Protein AF-A0AAV9M811-F1 (afdb_monomer)

Structure (mmCIF, N/CA/C/O backbone):
data_AF-A0AAV9M811-F1
#
_entry.id   AF-A0AAV9M811-F1
#
loop_
_atom_site.group_PDB
_atom_site.id
_atom_site.type_symbol
_atom_site.label_atom_id
_atom_site.label_alt_id
_atom_site.label_comp_id
_atom_site.label_asym_id
_atom_site.label_entity_id
_atom_site.label_seq_id
_atom_site.pdbx_PDB_ins_code
_atom_site.Cartn_x
_atom_site.Cartn_y
_atom_site.Cartn_z
_atom_site.occupancy
_atom_site.B_iso_or_equiv
_atom_site.auth_seq_id
_atom_site.auth_comp_id
_atom_site.auth_asym_id
_atom_site.auth_atom_id
_atom_site.pdbx_PDB_model_num
ATOM 1 N N . MET A 1 1 ? -7.067 3.625 1.056 1.00 72.12 1 MET A N 1
ATOM 2 C CA . MET A 1 1 ? -6.968 2.181 0.740 1.00 72.12 1 MET A CA 1
ATOM 3 C C . MET A 1 1 ? -5.687 1.776 0.012 1.00 72.12 1 MET A C 1
ATOM 5 O O . MET A 1 1 ? -5.238 0.669 0.258 1.00 72.12 1 MET A O 1
ATOM 9 N N . GLY A 1 2 ? -5.067 2.619 -0.830 1.00 76.06 2 GLY A N 1
ATOM 10 C CA . GLY A 1 2 ? -3.851 2.236 -1.576 1.00 76.06 2 GLY A CA 1
ATOM 11 C C . GLY A 1 2 ? -2.685 1.717 -0.716 1.00 76.06 2 GLY A C 1
ATOM 12 O O . GLY A 1 2 ? -2.096 0.701 -1.060 1.00 76.06 2 GLY A O 1
ATOM 13 N N . TYR A 1 3 ? -2.417 2.335 0.442 1.00 76.25 3 TYR A N 1
ATOM 14 C CA . TYR A 1 3 ? -1.358 1.898 1.370 1.00 76.25 3 TYR A CA 1
ATOM 15 C C . TYR A 1 3 ? -1.579 0.500 1.971 1.00 76.25 3 TYR A C 1
ATOM 17 O O . TYR A 1 3 ? -0.617 -0.205 2.241 1.00 76.25 3 TYR A O 1
ATOM 25 N N . LEU A 1 4 ? -2.832 0.046 2.110 1.00 79.31 4 LEU A N 1
ATOM 26 C CA . LEU A 1 4 ? -3.136 -1.299 2.627 1.00 79.31 4 LEU A CA 1
ATOM 27 C C . LEU A 1 4 ? -2.680 -2.415 1.685 1.00 79.31 4 LEU A C 1
ATOM 29 O O . LEU A 1 4 ? -2.581 -3.571 2.083 1.00 79.31 4 LEU A O 1
ATOM 33 N N . GLN A 1 5 ? -2.432 -2.074 0.423 1.00 78.06 5 GLN A N 1
ATOM 34 C CA . GLN A 1 5 ? -2.045 -3.029 -0.607 1.00 78.06 5 GLN A CA 1
ATOM 35 C C . GLN A 1 5 ? -0.535 -3.258 -0.636 1.00 78.06 5 GLN A C 1
ATOM 37 O O . GLN A 1 5 ? -0.067 -4.141 -1.348 1.00 78.06 5 GLN A O 1
ATOM 42 N N . TYR A 1 6 ? 0.236 -2.493 0.140 1.00 78.25 6 TYR A N 1
ATOM 43 C CA . TYR A 1 6 ? 1.694 -2.524 0.096 1.00 78.25 6 TYR A CA 1
ATOM 44 C C . TYR A 1 6 ? 2.242 -3.867 0.561 1.00 78.25 6 TYR A C 1
ATOM 46 O O . TYR A 1 6 ? 3.097 -4.430 -0.117 1.00 78.25 6 TYR A O 1
ATOM 54 N N . ASP A 1 7 ? 1.693 -4.434 1.637 1.00 78.00 7 ASP A N 1
ATOM 55 C CA . ASP A 1 7 ? 2.081 -5.767 2.105 1.00 78.00 7 ASP A CA 1
ATOM 56 C C . ASP A 1 7 ? 1.848 -6.843 1.044 1.00 78.00 7 ASP A C 1
ATOM 58 O O . ASP A 1 7 ? 2.712 -7.688 0.813 1.00 78.00 7 ASP A O 1
ATOM 62 N N . GLU A 1 8 ? 0.709 -6.800 0.351 1.00 80.06 8 GLU A N 1
ATOM 63 C CA . GLU A 1 8 ? 0.392 -7.786 -0.682 1.00 80.06 8 GLU A CA 1
ATOM 64 C C . GLU A 1 8 ? 1.284 -7.616 -1.920 1.00 80.06 8 GLU A C 1
ATOM 66 O O . GLU A 1 8 ? 1.787 -8.602 -2.463 1.00 80.06 8 GLU A O 1
ATOM 71 N N . LEU A 1 9 ? 1.541 -6.377 -2.343 1.00 80.56 9 LEU A N 1
ATOM 72 C CA . LEU A 1 9 ? 2.446 -6.070 -3.453 1.00 80.56 9 LEU A CA 1
ATOM 73 C C . LEU A 1 9 ? 3.896 -6.458 -3.134 1.00 80.56 9 LEU A C 1
ATOM 75 O O . LEU A 1 9 ? 4.591 -7.002 -3.998 1.00 80.56 9 LEU A O 1
ATOM 79 N N . ARG A 1 10 ? 4.337 -6.239 -1.891 1.00 78.25 10 ARG A N 1
ATOM 80 C CA . ARG A 1 10 ? 5.658 -6.634 -1.389 1.00 78.25 10 ARG A CA 1
ATOM 81 C C . ARG A 1 10 ? 5.776 -8.151 -1.292 1.00 78.25 10 ARG A C 1
ATOM 83 O O . ARG A 1 10 ? 6.769 -8.715 -1.742 1.00 78.25 10 ARG A O 1
ATOM 90 N N . ARG A 1 11 ? 4.744 -8.835 -0.787 1.00 80.19 11 ARG A N 1
ATOM 91 C CA . ARG A 1 11 ? 4.679 -10.306 -0.720 1.00 80.19 11 ARG A CA 1
ATOM 92 C C . ARG A 1 11 ? 4.762 -10.948 -2.104 1.00 80.19 11 ARG A C 1
ATOM 94 O O . ARG A 1 11 ? 5.371 -12.002 -2.252 1.00 80.19 11 ARG A O 1
ATOM 101 N N . ARG A 1 12 ? 4.176 -10.308 -3.118 1.00 79.12 12 ARG A N 1
ATOM 102 C CA . ARG A 1 12 ? 4.265 -10.737 -4.524 1.00 79.12 12 ARG A CA 1
ATOM 103 C C . ARG A 1 12 ? 5.593 -10.370 -5.195 1.00 79.12 12 ARG A C 1
ATOM 105 O O . ARG A 1 12 ? 5.813 -10.783 -6.329 1.00 79.12 12 ARG A O 1
ATOM 112 N N . GLY A 1 13 ? 6.461 -9.608 -4.527 1.00 78.06 13 GLY A N 1
ATOM 113 C CA . GLY A 1 13 ? 7.738 -9.150 -5.075 1.00 78.06 13 GLY A CA 1
ATOM 114 C C . GLY A 1 13 ? 7.592 -8.137 -6.212 1.00 78.06 13 GLY A C 1
ATOM 115 O O . GLY A 1 13 ? 8.483 -8.036 -7.050 1.00 78.06 13 GLY A O 1
ATOM 116 N N . ILE A 1 14 ? 6.458 -7.432 -6.272 1.00 78.38 14 ILE A N 1
ATOM 117 C CA . ILE A 1 14 ? 6.192 -6.406 -7.289 1.00 78.38 14 ILE A CA 1
ATOM 118 C C . ILE A 1 14 ? 6.856 -5.085 -6.896 1.00 78.38 14 ILE A C 1
ATOM 120 O O . ILE A 1 14 ? 7.396 -4.391 -7.752 1.00 78.38 14 ILE A O 1
ATOM 124 N N . ILE A 1 15 ? 6.809 -4.757 -5.601 1.00 75.50 15 ILE A N 1
ATOM 125 C CA . ILE A 1 15 ? 7.476 -3.591 -5.018 1.00 75.50 15 ILE A CA 1
ATOM 126 C C . ILE A 1 15 ? 8.579 -4.047 -4.052 1.00 75.50 15 ILE A C 1
ATOM 128 O O . ILE A 1 15 ? 8.431 -5.103 -3.421 1.00 75.50 15 ILE A O 1
ATOM 132 N N . PRO A 1 16 ? 9.644 -3.250 -3.873 1.00 74.44 16 PRO A N 1
ATOM 133 C CA . PRO A 1 16 ? 9.988 -2.048 -4.647 1.00 74.44 16 PRO A CA 1
ATOM 134 C C . PRO A 1 16 ? 10.357 -2.402 -6.098 1.00 74.44 16 PRO A C 1
ATOM 136 O O . PRO A 1 16 ? 10.784 -3.526 -6.376 1.00 74.44 16 PRO A O 1
ATOM 139 N N . PHE A 1 17 ? 10.184 -1.462 -7.031 1.00 74.38 17 PHE A N 1
ATOM 140 C CA . PHE A 1 17 ? 10.637 -1.677 -8.407 1.00 74.38 17 PHE A CA 1
ATOM 141 C C . PHE A 1 17 ? 12.166 -1.814 -8.439 1.00 74.38 17 PHE A C 1
ATOM 143 O O . PHE A 1 17 ? 12.871 -1.115 -7.716 1.00 74.38 17 PHE A O 1
ATOM 150 N N . LYS A 1 18 ? 12.675 -2.748 -9.252 1.00 68.69 18 LYS A N 1
ATOM 151 C CA . LYS A 1 18 ? 14.112 -3.062 -9.295 1.00 68.69 18 LYS A CA 1
ATOM 152 C C . LYS A 1 18 ? 14.963 -1.952 -9.912 1.00 68.69 18 LYS A C 1
ATOM 154 O O . LYS A 1 18 ? 16.074 -1.737 -9.446 1.00 68.69 18 LYS A O 1
ATOM 159 N N . ASP A 1 19 ? 14.444 -1.274 -10.933 1.00 70.31 19 ASP A N 1
ATOM 160 C CA . ASP A 1 19 ? 15.197 -0.342 -11.773 1.00 70.31 19 ASP A CA 1
ATOM 161 C C . ASP A 1 19 ? 14.270 0.762 -12.291 1.00 70.31 19 ASP A C 1
ATOM 163 O O . ASP A 1 19 ? 13.099 0.487 -12.556 1.00 70.31 19 ASP A O 1
ATOM 167 N N . ASP A 1 20 ? 14.793 1.969 -12.539 1.00 74.06 20 ASP A N 1
ATOM 168 C CA . ASP A 1 20 ? 14.041 3.122 -13.077 1.00 74.06 20 ASP A CA 1
ATOM 169 C C . ASP A 1 20 ? 13.369 2.864 -14.442 1.00 74.06 20 ASP A C 1
ATOM 171 O O . ASP A 1 20 ? 12.515 3.634 -14.883 1.00 74.06 20 ASP A O 1
ATOM 175 N N . SER A 1 21 ? 13.682 1.740 -15.094 1.00 71.81 21 SER A N 1
ATOM 176 C CA . SER A 1 21 ? 13.031 1.270 -16.321 1.00 71.81 21 SER A CA 1
ATOM 177 C C . SER A 1 21 ? 11.506 1.165 -16.206 1.00 71.81 21 SER A C 1
ATOM 179 O O . SER A 1 21 ? 10.823 1.219 -17.226 1.00 71.81 21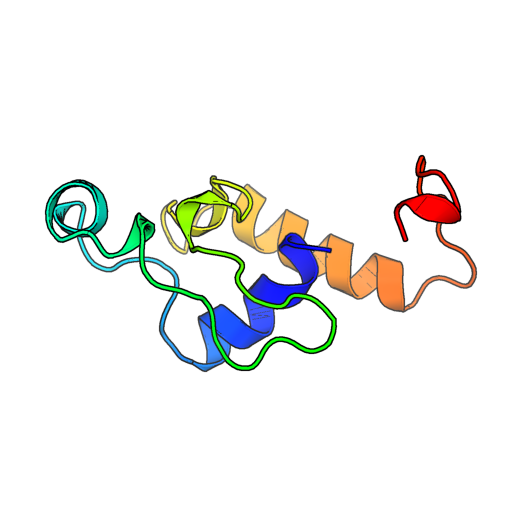 SER A O 1
ATOM 181 N N . PHE A 1 22 ? 10.939 1.073 -14.993 1.00 72.62 22 PHE A N 1
ATOM 182 C CA . PHE A 1 22 ? 9.482 1.091 -14.797 1.00 72.62 22 PHE A CA 1
ATOM 183 C C . PHE A 1 22 ? 8.813 2.371 -15.331 1.00 72.62 22 PHE A C 1
ATOM 185 O O . PHE A 1 22 ? 7.621 2.328 -15.653 1.00 72.62 22 PHE A O 1
ATOM 192 N N . MET A 1 23 ? 9.555 3.485 -15.430 1.00 73.50 23 MET A N 1
ATOM 193 C CA . MET A 1 23 ? 9.058 4.750 -15.982 1.00 73.50 23 MET A CA 1
ATOM 194 C C . MET A 1 23 ? 8.840 4.687 -17.498 1.00 73.50 23 MET A C 1
ATOM 196 O O . MET A 1 23 ? 7.957 5.370 -18.012 1.00 73.50 23 MET A O 1
ATOM 200 N N . GLU A 1 24 ? 9.613 3.860 -18.205 1.00 77.75 24 GLU A N 1
ATOM 201 C CA . GLU A 1 24 ? 9.626 3.802 -19.673 1.00 77.75 24 GLU A CA 1
ATOM 202 C C . GLU A 1 24 ? 8.994 2.514 -20.230 1.00 77.75 24 GLU A C 1
ATOM 204 O O . GLU A 1 24 ? 8.413 2.531 -21.312 1.00 77.75 24 GLU A O 1
ATOM 209 N N . ASP A 1 25 ? 9.022 1.410 -19.476 1.00 79.69 25 ASP A N 1
ATOM 210 C CA . ASP A 1 25 ? 8.528 0.085 -19.897 1.00 79.69 25 ASP A CA 1
ATOM 211 C C . ASP A 1 25 ? 6.994 -0.072 -19.781 1.00 79.69 25 ASP A C 1
ATOM 213 O O . ASP A 1 25 ? 6.432 -1.156 -19.933 1.00 79.69 25 ASP A O 1
ATOM 217 N N . GLY A 1 26 ? 6.271 1.002 -19.444 1.00 80.31 26 GLY A N 1
ATOM 218 C CA . GLY A 1 26 ? 4.811 0.968 -19.285 1.00 80.31 26 GLY A CA 1
ATOM 219 C C . GLY A 1 26 ? 4.331 0.154 -18.076 1.00 80.31 26 GLY A C 1
ATOM 220 O O . GLY A 1 26 ? 3.134 -0.103 -17.934 1.00 80.31 26 GLY A O 1
ATOM 221 N N . THR A 1 27 ? 5.235 -0.227 -17.165 1.00 80.25 27 THR A N 1
ATOM 222 C CA . THR A 1 27 ? 4.894 -0.940 -15.922 1.00 80.25 27 THR A CA 1
ATOM 223 C C . THR A 1 27 ? 3.873 -0.158 -15.090 1.00 80.25 27 THR A C 1
ATOM 225 O O . THR A 1 27 ? 2.954 -0.749 -14.524 1.00 80.25 27 THR A O 1
ATOM 228 N N . LEU A 1 28 ? 3.960 1.175 -15.099 1.00 81.00 28 LEU A N 1
ATOM 229 C CA . LEU A 1 28 ? 3.021 2.076 -14.427 1.00 81.00 28 LEU A CA 1
ATOM 230 C C . LEU A 1 28 ? 1.582 2.018 -14.964 1.00 81.00 28 LEU A C 1
ATOM 232 O O . LEU A 1 28 ? 0.638 2.300 -14.220 1.00 81.00 28 LEU A O 1
ATOM 236 N N . ASP A 1 29 ? 1.406 1.646 -16.231 1.00 85.25 29 ASP A N 1
ATOM 237 C CA . ASP A 1 29 ? 0.103 1.528 -16.887 1.00 85.25 29 ASP A CA 1
ATOM 238 C C . ASP A 1 29 ? -0.534 0.147 -16.713 1.00 85.25 29 ASP A C 1
ATOM 240 O O . ASP A 1 29 ? -1.706 -0.038 -17.053 1.00 85.25 29 ASP A O 1
ATOM 244 N N . ARG A 1 30 ? 0.199 -0.822 -16.151 1.00 85.31 30 ARG A N 1
ATOM 245 C CA . ARG A 1 30 ? -0.326 -2.167 -15.901 1.00 85.31 30 ARG A CA 1
ATOM 246 C C . ARG A 1 30 ? -1.378 -2.127 -14.800 1.00 85.31 30 ARG A C 1
ATOM 248 O O . ARG A 1 30 ? -1.209 -1.459 -13.778 1.00 85.31 30 ARG A O 1
ATOM 255 N N . VAL A 1 31 ? -2.458 -2.872 -15.018 1.00 84.69 31 VAL A N 1
ATOM 256 C CA . VAL A 1 31 ? -3.522 -3.050 -14.029 1.00 84.69 31 VAL A CA 1
ATOM 257 C C . VAL A 1 31 ? -2.998 -3.901 -12.876 1.00 84.69 31 VAL A C 1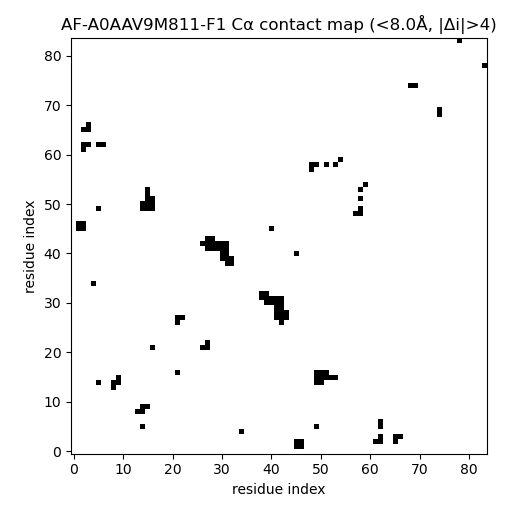
ATOM 259 O O . VAL A 1 31 ? -2.322 -4.910 -13.081 1.00 84.69 31 VAL A O 1
ATOM 262 N N . VAL A 1 32 ? -3.299 -3.471 -11.656 1.00 80.38 32 VAL A N 1
ATOM 263 C CA . VAL A 1 32 ? -2.971 -4.195 -10.434 1.00 80.38 32 VAL A CA 1
ATOM 264 C C . VAL A 1 32 ? -4.095 -5.181 -10.147 1.00 80.38 32 VAL A C 1
ATOM 266 O O . VAL A 1 32 ? -5.129 -4.834 -9.577 1.00 80.38 32 VAL A O 1
ATOM 269 N N . ASP A 1 33 ? -3.896 -6.425 -10.573 1.00 73.62 33 ASP A N 1
ATOM 270 C CA . ASP A 1 33 ? -4.882 -7.486 -10.395 1.00 73.62 33 ASP A CA 1
ATOM 271 C C . ASP A 1 33 ? -4.801 -8.141 -9.008 1.00 73.62 33 ASP A C 1
ATOM 273 O O . ASP A 1 33 ? -3.737 -8.294 -8.402 1.00 73.62 33 ASP A O 1
ATOM 277 N N . GLY A 1 34 ? -5.949 -8.593 -8.499 1.00 70.81 34 GLY A N 1
ATOM 278 C CA . GLY A 1 34 ? -6.018 -9.396 -7.274 1.00 70.81 34 GLY A CA 1
ATOM 279 C C . GLY A 1 34 ? -6.000 -8.596 -5.971 1.00 70.81 34 GLY A C 1
ATOM 280 O O . GLY A 1 34 ? -5.582 -9.145 -4.952 1.00 70.81 34 GLY A O 1
ATOM 281 N N . ILE A 1 35 ? -6.452 -7.338 -6.005 1.00 71.25 35 ILE A N 1
ATOM 282 C CA . ILE A 1 35 ? -6.741 -6.526 -4.820 1.00 71.25 35 ILE A CA 1
ATOM 283 C C . ILE A 1 35 ? -8.263 -6.490 -4.585 1.00 71.25 35 ILE A C 1
ATOM 285 O O . ILE A 1 35 ? -9.006 -5.947 -5.410 1.00 71.25 35 ILE A O 1
ATOM 289 N N . PRO A 1 36 ? -8.763 -7.048 -3.469 1.00 69.88 36 PRO A N 1
ATOM 290 C CA . PRO A 1 36 ? -10.172 -6.947 -3.107 1.00 69.88 36 PRO A CA 1
ATOM 291 C C . PRO A 1 36 ? -10.595 -5.479 -2.951 1.00 69.88 36 PRO A C 1
ATOM 293 O O . PRO A 1 36 ? -9.972 -4.721 -2.214 1.00 69.88 36 PRO A O 1
ATOM 296 N N . GLY A 1 37 ? -11.661 -5.074 -3.643 1.00 71.81 37 GLY A N 1
ATOM 297 C CA . GLY A 1 37 ? -12.235 -3.727 -3.526 1.00 71.81 37 GLY A CA 1
ATOM 298 C C . GLY A 1 37 ? -11.600 -2.645 -4.408 1.00 71.81 37 GLY A C 1
ATOM 299 O O . GLY A 1 37 ? -12.161 -1.560 -4.493 1.00 71.81 37 GLY A O 1
ATOM 300 N N . MET A 1 38 ? -10.501 -2.919 -5.122 1.00 74.38 38 MET A N 1
ATOM 301 C CA . MET A 1 38 ? -9.906 -1.969 -6.078 1.00 74.38 38 MET A CA 1
ATOM 302 C C . MET A 1 38 ? -9.781 -2.627 -7.457 1.00 74.38 38 MET A C 1
ATOM 304 O O . MET A 1 38 ? -8.813 -3.323 -7.742 1.00 74.38 38 MET A O 1
ATOM 308 N N . ARG A 1 39 ? -10.794 -2.442 -8.315 1.00 76.75 39 ARG A N 1
ATOM 309 C CA . ARG A 1 39 ? -10.805 -2.972 -9.693 1.00 76.75 39 ARG A CA 1
ATOM 310 C C . ARG A 1 39 ? -10.249 -1.936 -10.667 1.00 76.75 39 ARG A C 1
ATOM 312 O O . ARG A 1 39 ? -10.538 -0.754 -10.518 1.00 76.75 39 ARG A O 1
ATOM 319 N N . ASN A 1 40 ? -9.523 -2.394 -11.687 1.00 80.31 40 ASN A N 1
ATOM 320 C CA . ASN A 1 40 ? -8.991 -1.570 -12.783 1.00 80.31 40 ASN A CA 1
ATOM 321 C C . ASN A 1 40 ? -8.061 -0.424 -12.344 1.00 80.31 40 ASN A C 1
ATOM 323 O O . ASN A 1 40 ? -7.894 0.548 -13.080 1.00 80.31 40 ASN A O 1
ATOM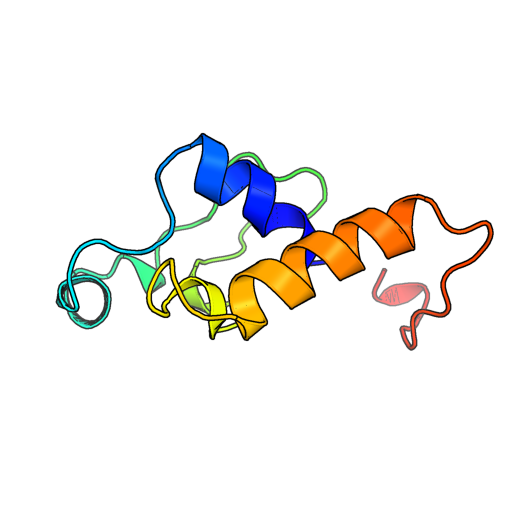 327 N N . ILE A 1 41 ? -7.454 -0.528 -11.163 1.00 84.94 41 ILE A N 1
ATOM 328 C CA . ILE A 1 41 ? -6.426 0.417 -10.724 1.00 84.94 41 ILE A CA 1
ATOM 329 C C . ILE A 1 41 ? -5.100 0.072 -11.395 1.00 84.94 41 ILE A C 1
ATOM 331 O O . ILE A 1 41 ? -4.776 -1.103 -11.548 1.00 84.94 41 ILE A O 1
ATOM 335 N N . ARG A 1 42 ? -4.328 1.075 -11.805 1.00 84.94 42 ARG A N 1
ATOM 336 C CA . ARG A 1 42 ? -2.979 0.882 -12.352 1.00 84.94 42 ARG A CA 1
ATOM 337 C C . ARG A 1 42 ? -1.934 1.214 -11.300 1.00 84.94 42 ARG A C 1
ATOM 339 O O . ARG A 1 42 ? -2.232 1.897 -10.320 1.00 84.94 42 ARG A O 1
ATOM 346 N N . PHE A 1 43 ? -0.694 0.790 -11.518 1.00 80.75 43 PHE A N 1
ATOM 347 C CA . PHE A 1 43 ? 0.401 1.112 -10.596 1.00 80.75 43 PHE A CA 1
ATOM 348 C C . PHE A 1 43 ? 0.593 2.620 -10.402 1.00 80.75 43 PHE A C 1
ATOM 350 O O . PHE A 1 43 ? 0.879 3.049 -9.290 1.00 80.75 43 PHE A O 1
ATOM 357 N N . LYS A 1 44 ? 0.348 3.445 -11.426 1.00 80.69 44 LYS A N 1
ATOM 358 C CA . LYS A 1 44 ? 0.376 4.913 -11.284 1.00 80.69 44 LYS A CA 1
ATOM 359 C C . LYS A 1 44 ? -0.765 5.519 -10.465 1.00 80.69 44 LYS A C 1
ATOM 361 O O . LYS A 1 44 ? -0.659 6.669 -10.057 1.00 80.69 44 LYS A O 1
ATOM 366 N N . ASP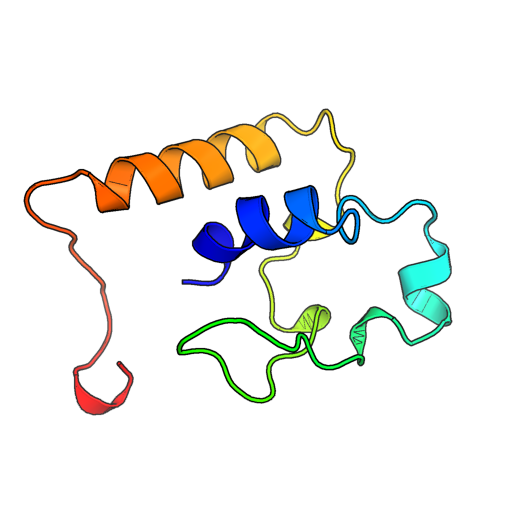 A 1 45 ? -1.858 4.782 -10.268 1.00 81.69 45 ASP A N 1
ATOM 367 C CA . ASP A 1 45 ? -2.998 5.237 -9.464 1.00 81.69 45 ASP A CA 1
ATOM 368 C C . ASP A 1 45 ? -2.783 4.915 -7.963 1.00 81.69 45 ASP A C 1
ATOM 370 O O . ASP A 1 45 ? -3.547 5.363 -7.106 1.00 81.69 45 ASP A O 1
ATOM 374 N N . LEU A 1 46 ? -1.740 4.140 -7.627 1.00 79.62 46 LEU A N 1
ATOM 375 C CA . LEU A 1 46 ? -1.306 3.881 -6.254 1.00 79.62 46 LEU A CA 1
ATOM 376 C C . LEU A 1 46 ? -0.412 5.019 -5.730 1.00 79.62 46 LEU A C 1
ATOM 378 O O . LEU A 1 46 ? 0.207 5.737 -6.516 1.00 79.62 46 LEU A O 1
ATOM 382 N N . PRO A 1 47 ? -0.319 5.206 -4.399 1.00 74.25 47 PRO A N 1
ATOM 383 C CA . PRO A 1 47 ? 0.499 6.272 -3.840 1.00 74.25 47 PRO A CA 1
ATOM 384 C C . PRO A 1 47 ? 1.972 6.099 -4.234 1.00 74.25 47 PRO A C 1
ATOM 386 O O . PRO A 1 47 ? 2.536 5.021 -4.098 1.00 74.25 47 PRO A O 1
ATOM 389 N N . ILE A 1 48 ? 2.605 7.183 -4.685 1.00 65.75 48 ILE A N 1
ATOM 390 C CA . ILE A 1 48 ? 3.913 7.199 -5.375 1.00 65.75 48 ILE A CA 1
ATOM 391 C C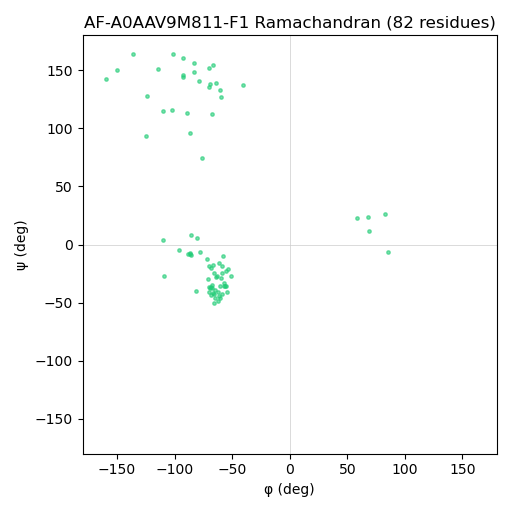 . ILE A 1 48 ? 5.039 6.519 -4.568 1.00 65.75 48 ILE A C 1
ATOM 393 O O . ILE A 1 48 ? 5.993 6.010 -5.143 1.00 65.75 48 ILE A O 1
ATOM 397 N N . PHE A 1 49 ? 4.901 6.418 -3.242 1.00 61.84 49 PHE A N 1
ATOM 398 C CA . PHE A 1 49 ? 5.878 5.772 -2.359 1.00 61.84 49 PHE A CA 1
ATOM 399 C C . PHE A 1 49 ? 6.113 4.277 -2.627 1.00 61.84 49 PHE A C 1
ATOM 401 O O . PHE A 1 49 ? 7.132 3.764 -2.180 1.00 61.84 49 PHE A O 1
ATOM 408 N N . ILE A 1 50 ? 5.249 3.573 -3.379 1.00 59.97 50 ILE A N 1
ATOM 409 C CA . ILE A 1 50 ? 5.581 2.218 -3.876 1.00 59.97 50 ILE A CA 1
ATOM 410 C C . ILE A 1 50 ? 6.840 2.182 -4.761 1.00 59.97 50 ILE A C 1
ATOM 412 O O . ILE A 1 50 ? 7.397 1.108 -4.985 1.00 59.97 50 ILE A O 1
ATOM 416 N N . MET A 1 51 ? 7.256 3.335 -5.295 1.00 59.81 51 MET A N 1
ATOM 417 C CA . MET A 1 51 ? 8.344 3.471 -6.264 1.00 59.81 51 MET A CA 1
ATOM 418 C C . MET A 1 51 ? 9.686 3.841 -5.623 1.00 59.81 51 MET A C 1
ATOM 420 O O . MET A 1 51 ? 10.684 3.897 -6.336 1.00 59.81 51 MET A O 1
ATOM 424 N N . THR A 1 52 ? 9.735 4.097 -4.310 1.00 59.03 52 THR A N 1
ATOM 425 C CA . THR A 1 52 ? 10.977 4.492 -3.629 1.00 59.03 52 THR A CA 1
ATOM 426 C C . THR A 1 52 ? 11.718 3.280 -3.049 1.00 59.03 52 THR A C 1
ATOM 428 O O . THR A 1 52 ? 11.152 2.200 -2.882 1.00 59.03 52 THR A O 1
ATOM 431 N N . ASN A 1 53 ? 13.013 3.468 -2.777 1.00 63.62 53 ASN A N 1
ATOM 432 C CA . ASN A 1 53 ? 13.948 2.496 -2.209 1.00 63.62 53 ASN A CA 1
ATOM 433 C C . ASN A 1 53 ? 13.301 1.646 -1.081 1.00 63.62 53 ASN A C 1
ATOM 435 O O . ASN A 1 53 ? 12.611 2.211 -0.234 1.00 63.62 53 ASN A O 1
ATOM 439 N N . PRO A 1 54 ? 13.517 0.315 -1.019 1.00 59.31 54 PRO A N 1
ATOM 440 C CA . PRO A 1 54 ? 13.032 -0.542 0.078 1.00 59.31 54 PRO A CA 1
ATOM 441 C C . PRO A 1 54 ? 13.378 -0.039 1.489 1.00 59.31 54 PRO A C 1
ATOM 443 O O . PRO A 1 54 ? 12.649 -0.332 2.440 1.00 59.31 54 PRO A O 1
ATOM 446 N N . ASP A 1 55 ? 14.475 0.712 1.617 1.00 61.31 55 ASP A N 1
ATOM 447 C CA . ASP A 1 55 ? 14.927 1.338 2.864 1.00 61.31 55 ASP A CA 1
ATOM 448 C C . ASP A 1 55 ? 14.291 2.713 3.132 1.00 61.31 55 ASP A C 1
ATOM 450 O O . ASP A 1 55 ? 14.690 3.423 4.058 1.00 61.31 55 ASP A O 1
ATOM 454 N N . ASP A 1 56 ? 13.297 3.119 2.340 1.00 71.56 56 ASP A N 1
ATOM 455 C CA . ASP A 1 56 ? 12.565 4.346 2.601 1.00 71.56 56 ASP A CA 1
ATOM 456 C C . ASP A 1 56 ? 11.744 4.185 3.890 1.00 71.56 56 ASP A C 1
ATOM 458 O O . ASP A 1 56 ? 10.800 3.393 3.996 1.00 71.56 56 ASP A O 1
ATOM 462 N N . ILE A 1 57 ? 12.144 4.944 4.908 1.00 76.94 57 ILE A N 1
ATOM 463 C CA . ILE A 1 57 ? 11.515 4.965 6.230 1.00 76.94 57 ILE A CA 1
ATOM 464 C C . ILE A 1 57 ? 10.021 5.283 6.103 1.00 76.94 57 ILE A C 1
ATOM 466 O O . ILE A 1 57 ? 9.213 4.716 6.840 1.00 76.94 57 ILE A O 1
ATOM 470 N N . LEU A 1 58 ? 9.635 6.142 5.154 1.00 76.50 58 LEU A N 1
ATOM 471 C CA . LEU A 1 58 ? 8.239 6.508 4.935 1.00 76.50 58 LEU A CA 1
ATOM 472 C C . LEU A 1 58 ? 7.438 5.341 4.364 1.00 76.50 58 LEU A C 1
ATOM 474 O O . LEU A 1 58 ? 6.292 5.158 4.763 1.00 76.50 58 LEU A O 1
ATOM 478 N N . LEU A 1 59 ? 8.022 4.532 3.475 1.00 75.44 59 LEU A N 1
ATOM 479 C CA . LEU A 1 59 ? 7.341 3.368 2.905 1.00 75.44 59 LEU A CA 1
ATOM 480 C C . LEU A 1 59 ? 6.976 2.355 3.997 1.00 75.44 59 LEU A C 1
ATOM 482 O O . LEU A 1 59 ? 5.823 1.926 4.083 1.00 75.44 59 LEU A O 1
ATOM 486 N N . ASN A 1 60 ? 7.942 2.015 4.854 1.00 78.88 60 ASN A N 1
ATOM 487 C CA . ASN A 1 60 ? 7.715 1.088 5.962 1.00 78.88 60 ASN A CA 1
ATOM 488 C C . ASN A 1 60 ? 6.728 1.675 6.983 1.00 78.88 60 ASN A C 1
ATOM 490 O O . ASN A 1 60 ? 5.754 1.017 7.337 1.00 78.88 60 ASN A O 1
ATOM 494 N N . TYR A 1 61 ? 6.912 2.941 7.374 1.00 82.25 61 TYR A N 1
ATOM 495 C CA . TYR A 1 61 ? 6.028 3.612 8.328 1.00 82.25 61 TYR A CA 1
ATOM 496 C C . TYR A 1 61 ? 4.577 3.694 7.839 1.00 82.25 61 TYR A C 1
ATOM 498 O O . TYR A 1 61 ? 3.657 3.381 8.588 1.00 82.25 61 TYR A O 1
ATOM 506 N N . LEU A 1 62 ? 4.352 4.086 6.581 1.00 81.12 62 LEU A N 1
ATOM 507 C CA . LEU A 1 62 ? 3.005 4.207 6.017 1.00 81.12 62 LEU A CA 1
ATOM 508 C C . LEU A 1 62 ? 2.321 2.846 5.864 1.00 81.12 62 LEU A C 1
ATOM 510 O O . LEU A 1 62 ? 1.108 2.762 6.055 1.00 81.12 62 LEU A O 1
ATOM 514 N N . SER A 1 63 ? 3.07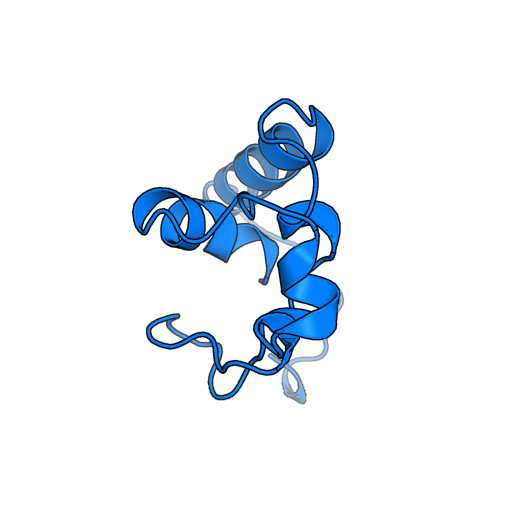5 1.793 5.535 1.00 79.25 63 SER A N 1
ATOM 515 C CA . SER A 1 63 ? 2.542 0.427 5.486 1.00 79.25 63 SER A CA 1
ATOM 516 C C . SER A 1 63 ? 2.123 -0.041 6.880 1.00 79.25 63 SER A C 1
ATOM 518 O O . SER A 1 63 ? 0.979 -0.455 7.075 1.00 79.25 63 SER A O 1
ATOM 520 N N . ASP A 1 64 ? 3.014 0.099 7.864 1.00 85.38 64 ASP A N 1
ATOM 521 C CA . ASP A 1 64 ? 2.759 -0.305 9.247 1.00 85.38 64 ASP A CA 1
ATOM 522 C C . ASP A 1 64 ? 1.588 0.468 9.853 1.00 85.38 64 ASP A C 1
ATOM 524 O O . ASP A 1 64 ? 0.699 -0.128 10.466 1.00 85.38 64 ASP A O 1
ATOM 528 N N . GLU A 1 65 ? 1.538 1.784 9.643 1.00 86.94 65 GLU A N 1
ATOM 529 C CA . GLU A 1 65 ? 0.467 2.617 10.177 1.00 86.94 65 GLU A CA 1
ATOM 530 C C . GLU A 1 65 ? -0.873 2.306 9.507 1.00 86.94 65 GLU A C 1
ATOM 532 O O . GLU A 1 65 ? -1.899 2.235 10.181 1.00 86.94 65 GLU A O 1
ATOM 537 N N . ALA A 1 66 ? -0.887 2.010 8.203 1.00 85.50 66 ALA A N 1
ATOM 538 C CA . ALA A 1 66 ? -2.106 1.576 7.532 1.00 85.50 66 ALA A CA 1
ATOM 539 C C . ALA A 1 66 ? -2.633 0.246 8.115 1.00 85.50 66 ALA A C 1
ATOM 541 O O . ALA A 1 66 ? -3.836 0.120 8.365 1.00 85.50 66 ALA A O 1
ATOM 542 N N . GLN A 1 67 ? -1.750 -0.717 8.410 1.00 85.44 67 GLN A N 1
ATOM 543 C CA . GLN A 1 67 ? -2.121 -1.967 9.091 1.00 85.44 67 GLN A CA 1
ATOM 544 C C . GLN A 1 67 ? -2.565 -1.742 10.540 1.00 85.44 67 GLN A C 1
ATOM 546 O O . GLN A 1 67 ? -3.482 -2.404 11.030 1.00 85.44 67 GLN A O 1
ATOM 551 N N . ASN A 1 68 ? -1.930 -0.814 11.248 1.00 88.00 68 ASN A N 1
ATOM 552 C CA . ASN A 1 68 ? -2.289 -0.460 12.614 1.00 88.00 68 ASN A CA 1
ATOM 553 C C . ASN A 1 68 ? -3.669 0.215 12.675 1.00 88.00 68 ASN A C 1
ATOM 555 O O . ASN A 1 68 ? -4.505 -0.146 13.503 1.00 88.00 68 ASN A O 1
ATOM 559 N N . CYS A 1 69 ? -3.966 1.106 11.727 1.00 87.44 69 CYS A N 1
ATOM 560 C CA . CYS A 1 69 ? -5.288 1.699 11.554 1.00 87.44 69 CYS A CA 1
ATOM 561 C C . CYS A 1 69 ? -6.380 0.637 11.344 1.00 87.44 69 CYS A C 1
ATOM 563 O O . CYS A 1 69 ? -7.476 0.801 11.878 1.00 87.44 69 CYS A O 1
ATOM 565 N N . LEU A 1 70 ? -6.105 -0.475 10.648 1.00 85.25 70 LEU A N 1
ATOM 566 C CA . LEU A 1 70 ? -7.067 -1.584 10.529 1.00 85.25 70 LEU A CA 1
ATOM 567 C C . LEU A 1 70 ? -7.361 -2.298 11.856 1.00 85.25 70 LEU A C 1
ATOM 569 O O . LEU A 1 70 ? -8.420 -2.903 11.997 1.00 85.25 70 LEU A O 1
ATOM 573 N N . LYS A 1 71 ? -6.444 -2.238 12.827 1.00 88.62 71 LYS A N 1
ATOM 574 C CA . LYS A 1 71 ? -6.625 -2.811 14.171 1.00 88.62 71 LYS A CA 1
ATOM 575 C C . LYS A 1 71 ? -7.321 -1.847 15.134 1.00 88.62 71 LYS A C 1
ATOM 577 O O . LYS A 1 71 ? -7.643 -2.237 16.254 1.00 88.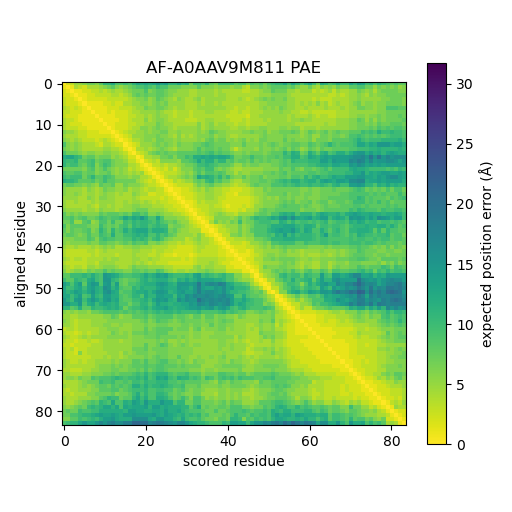62 71 LYS A O 1
ATOM 582 N N . SER A 1 72 ? -7.519 -0.593 14.731 1.00 89.75 72 SER A N 1
ATOM 583 C CA . SER A 1 72 ? -8.178 0.412 15.561 1.00 89.75 72 SER A CA 1
ATOM 584 C C . SER A 1 72 ? -9.672 0.116 15.719 1.00 89.75 72 SER A C 1
ATOM 586 O O . SER A 1 72 ? -10.310 -0.463 14.841 1.00 89.75 72 SER A O 1
ATOM 588 N N . SER A 1 73 ? -10.256 0.557 16.833 1.00 91.44 73 SER A N 1
ATOM 589 C CA . SER A 1 73 ? -11.698 0.415 17.069 1.00 91.44 73 SER A CA 1
ATOM 590 C C . SER A 1 73 ? -12.554 1.280 16.132 1.00 91.44 73 SER A C 1
ATOM 592 O O . SER A 1 73 ? -13.745 1.014 15.989 1.00 91.44 73 SER A O 1
ATOM 594 N N . ALA A 1 74 ? -11.980 2.332 15.535 1.00 90.06 74 ALA A N 1
ATOM 595 C CA . ALA A 1 74 ? -12.664 3.238 14.617 1.00 90.06 74 ALA A CA 1
ATOM 596 C C . ALA A 1 74 ? -11.665 4.008 13.738 1.00 90.06 74 ALA A C 1
ATOM 598 O O . ALA A 1 74 ? -10.636 4.474 14.224 1.00 90.06 74 ALA A O 1
ATOM 599 N N . MET A 1 75 ? -12.023 4.218 12.468 1.00 87.00 75 MET A N 1
ATOM 600 C CA . MET A 1 75 ? -11.243 4.997 11.506 1.00 87.00 75 MET A CA 1
ATOM 601 C C . MET A 1 75 ? -12.101 6.125 10.934 1.00 87.00 75 MET A C 1
ATOM 603 O O . MET A 1 75 ? -13.200 5.881 10.437 1.00 87.00 75 MET A O 1
ATOM 607 N N . ILE A 1 76 ? -11.597 7.359 10.985 1.00 89.38 76 ILE A N 1
ATOM 608 C CA . ILE A 1 76 ? -12.241 8.503 10.336 1.00 89.38 76 ILE A CA 1
ATOM 609 C C . ILE A 1 76 ? -11.704 8.587 8.911 1.00 89.38 76 ILE A C 1
ATOM 611 O O . ILE A 1 76 ? -10.527 8.869 8.698 1.00 89.38 76 ILE A O 1
ATOM 615 N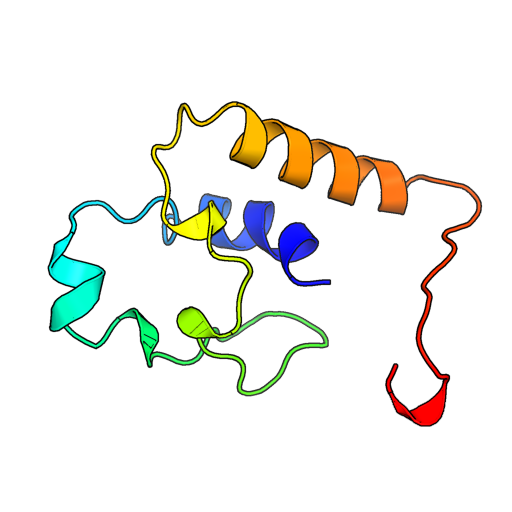 N . ILE A 1 77 ? -12.575 8.353 7.935 1.00 86.38 77 ILE A N 1
ATOM 616 C CA . ILE A 1 77 ? -12.253 8.505 6.518 1.00 86.38 77 ILE A CA 1
ATOM 617 C C . ILE A 1 77 ? -13.032 9.711 6.015 1.00 86.38 77 ILE A C 1
ATOM 619 O O . ILE A 1 77 ? -14.260 9.691 5.995 1.00 86.38 77 ILE A O 1
ATOM 623 N N . ASN A 1 78 ? -12.321 10.762 5.608 1.00 87.44 78 ASN A N 1
ATOM 624 C CA . ASN A 1 78 ? -12.942 11.926 4.984 1.00 87.44 78 ASN A CA 1
ATOM 625 C C . ASN A 1 78 ? -13.328 11.599 3.533 1.00 87.44 78 ASN A C 1
ATOM 627 O O . ASN A 1 78 ? -12.643 11.983 2.587 1.00 87.44 78 ASN A O 1
ATOM 631 N N . THR A 1 79 ? -14.391 10.818 3.380 1.00 85.44 79 THR A N 1
ATOM 632 C CA . THR A 1 79 ? -14.994 10.445 2.103 1.00 85.44 79 THR A CA 1
ATOM 633 C C . THR A 1 79 ? -16.511 10.550 2.212 1.00 85.44 79 THR A C 1
ATOM 635 O O . THR A 1 79 ? -17.069 10.597 3.308 1.00 85.44 79 THR A O 1
ATOM 638 N N . PHE A 1 80 ? -17.183 10.569 1.071 1.00 88.25 80 PHE A N 1
ATOM 639 C CA . PHE A 1 80 ? -18.635 10.469 1.002 1.00 88.25 80 PHE A CA 1
ATOM 640 C C . PHE A 1 80 ? -19.024 9.001 0.822 1.00 88.25 80 PHE A C 1
ATOM 642 O O . PHE A 1 80 ? -18.315 8.261 0.145 1.00 88.25 80 PHE A O 1
ATOM 649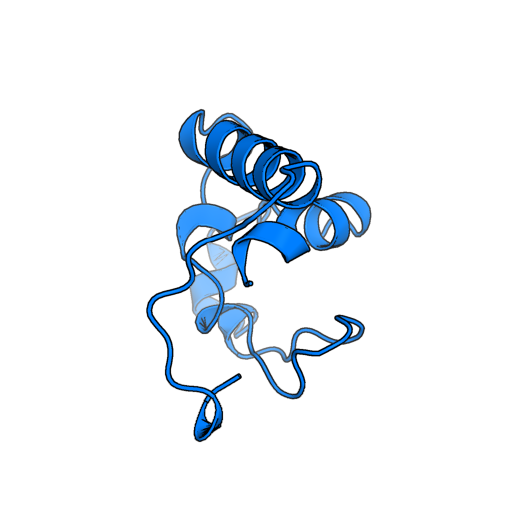 N N . THR A 1 81 ? -20.154 8.575 1.390 1.00 80.50 81 THR A N 1
ATOM 650 C CA . THR A 1 81 ? -20.633 7.183 1.268 1.00 80.50 81 THR A CA 1
ATOM 651 C C . THR A 1 81 ? -20.866 6.766 -0.189 1.00 80.50 81 THR A C 1
ATOM 653 O O . THR A 1 81 ? -20.705 5.606 -0.541 1.00 80.50 81 THR A O 1
ATOM 656 N N . GLU A 1 82 ? -21.194 7.714 -1.066 1.00 87.38 82 GLU A N 1
ATOM 657 C CA . GLU A 1 82 ? -21.348 7.474 -2.509 1.00 87.38 82 GLU A CA 1
ATOM 658 C C . GLU A 1 82 ? -20.009 7.226 -3.234 1.00 87.38 82 GLU A C 1
ATOM 660 O O . GLU A 1 82 ? -20.001 6.789 -4.381 1.00 87.38 82 GLU A O 1
ATOM 665 N N . LEU A 1 83 ? -18.880 7.505 -2.574 1.00 74.56 83 LEU A N 1
ATOM 666 C CA . LEU A 1 83 ? -17.516 7.330 -3.084 1.00 74.56 83 LEU A CA 1
ATOM 667 C C . LEU A 1 83 ? -16.755 6.191 -2.379 1.00 74.56 83 LEU A C 1
ATOM 669 O O . LEU A 1 83 ? -15.560 6.021 -2.634 1.00 74.56 83 LEU A O 1
ATOM 673 N N . SER A 1 84 ? -17.405 5.459 -1.466 1.00 63.31 84 SER A N 1
ATOM 674 C CA . SER A 1 84 ? -16.808 4.367 -0.678 1.00 63.31 84 SER A CA 1
ATOM 675 C C . SER A 1 84 ? -17.175 2.980 -1.183 1.00 63.31 84 SER A C 1
ATOM 677 O O . SER A 1 84 ? -18.348 2.799 -1.574 1.00 63.31 84 SER A O 1
#

Secondary structure (DSSP, 8-state):
-GGGGHHHHHHTT--S-SSGGGGTSSGGGSB--S-TT--S-BGGGS-GGGGS-TT-HHHHHHHHHHHHHHHSS-------GGG-

Solvent-accessible surface area (backbone atoms only — not comparable to full-atom values): 5308 Å² total; per-residue (Å²): 115,61,52,65,46,45,65,59,38,40,74,69,62,62,39,48,60,91,55,80,56,46,80,76,71,50,52,39,71,38,66,51,79,92,47,90,95,46,79,87,38,26,52,66,76,37,65,71,61,57,69,45,62,84,83,36,65,64,50,55,49,48,34,51,47,42,55,50,52,71,71,45,97,72,77,92,70,100,69,54,79,93,79,105

Radius of gyration: 13.75 Å; Cα contacts (8 Å, |Δi|>4): 63; chains: 1; bounding box: 36×23×37 Å

Nearest PDB structures (foldseek):
  2pq6-assembly1_A  TM=9.173E-01  e=3.284E-04  Medicago truncatula

Foldseek 3Di:
DLLLCLVVCVVVVVFPDPDPCCVVVCQQVDADPDDPPDGRDGNVNHDCVSHDDPPPPCSVVSNVVVVVQVVDPDDDDPDDPVGD

Sequence (84 aa):
MGYLQYDELRRRGIIPFKDDSFMEDGTLDRVVDGIPGMRNIRFKDLPIFIMTNPDDILLNYLSDEAQNCLKSSAMIINTFTELS

pLDDT: mean 77.91, std 7.84, range [59.03, 91.44]

Organism: NCBI:txid50273

Mean predicted aligned error: 6.93 Å